Protein AF-A0A2X2JEA9-F1 (afdb_monomer_lite)

Foldseek 3Di:
DDDPPDPPPCPDPVVLVVVLVVLVVVLVVVLVVCVVVVVPLVSVLSCVLSVVQSVLSPDPVNVVVPVVSVVVNCCCVPPVSVVVVVVVCVVDPCDPVNPDDPVVVVVVVVVVD

Structure (mmCIF, N/CA/C/O backbone):
data_AF-A0A2X2JEA9-F1
#
_entry.id   AF-A0A2X2JEA9-F1
#
loop_
_atom_site.group_PDB
_atom_site.id
_atom_site.type_symbol
_atom_site.label_atom_id
_atom_site.label_alt_id
_atom_site.label_comp_id
_atom_site.label_asym_id
_atom_site.label_entity_id
_atom_site.label_seq_id
_atom_site.pdbx_PDB_ins_code
_atom_site.Cartn_x
_atom_site.Cartn_y
_atom_site.Cartn_z
_atom_site.occupancy
_atom_site.B_iso_or_equiv
_atom_site.auth_seq_id
_atom_site.auth_comp_id
_atom_site.auth_asym_id
_atom_site.auth_atom_id
_atom_site.pdbx_PDB_model_num
ATOM 1 N N . MET A 1 1 ? 28.679 -11.925 -44.937 1.00 39.09 1 MET A N 1
ATOM 2 C CA . MET A 1 1 ? 27.570 -12.719 -44.358 1.00 39.09 1 MET A CA 1
ATOM 3 C C . MET A 1 1 ? 27.001 -11.963 -43.165 1.00 39.09 1 MET A C 1
ATOM 5 O O . MET A 1 1 ? 27.630 -11.929 -42.117 1.00 39.09 1 MET A O 1
ATOM 9 N N . GLY A 1 2 ? 25.874 -11.270 -43.348 1.00 48.28 2 GLY A N 1
ATOM 10 C CA . GLY A 1 2 ? 25.196 -10.555 -42.266 1.00 48.28 2 GLY A CA 1
ATOM 11 C C . GLY A 1 2 ? 24.379 -11.535 -41.433 1.00 48.28 2 GLY A C 1
ATOM 12 O O . GLY A 1 2 ? 23.416 -12.113 -41.930 1.00 48.28 2 GLY A O 1
ATOM 13 N N . VAL A 1 3 ? 24.771 -11.749 -40.179 1.00 52.53 3 VAL A N 1
ATOM 14 C CA . VAL A 1 3 ? 23.987 -12.546 -39.232 1.00 52.53 3 VAL A CA 1
ATOM 15 C C . VAL A 1 3 ? 22.741 -11.738 -38.868 1.00 52.53 3 VAL A C 1
ATOM 17 O O . VAL A 1 3 ? 22.781 -10.858 -38.009 1.00 52.53 3 VAL A O 1
ATOM 20 N N . ILE A 1 4 ? 21.624 -12.014 -39.544 1.00 58.53 4 ILE A N 1
ATOM 21 C CA . ILE A 1 4 ? 20.310 -11.485 -39.174 1.00 58.53 4 ILE A CA 1
ATOM 22 C C . ILE A 1 4 ? 19.928 -12.144 -37.844 1.00 58.53 4 ILE A C 1
ATOM 24 O O . ILE A 1 4 ? 19.428 -13.270 -37.809 1.00 58.53 4 ILE A O 1
ATOM 28 N N . LYS A 1 5 ? 20.189 -11.460 -36.724 1.00 57.06 5 LYS A N 1
ATOM 29 C CA . LYS A 1 5 ? 19.652 -11.853 -35.415 1.00 57.06 5 LYS A CA 1
ATOM 30 C C . LYS A 1 5 ? 18.125 -11.800 -35.496 1.00 57.06 5 LYS A C 1
ATOM 32 O O . LYS A 1 5 ? 17.540 -10.720 -35.466 1.00 57.06 5 LYS A O 1
ATOM 37 N N . LYS A 1 6 ? 17.467 -12.961 -35.588 1.00 54.94 6 LYS A N 1
ATOM 38 C CA . LYS A 1 6 ? 16.012 -13.070 -35.413 1.00 54.94 6 LYS A CA 1
ATOM 39 C C . LYS A 1 6 ? 15.660 -12.520 -34.025 1.00 54.94 6 LYS A C 1
ATOM 41 O O . LYS A 1 6 ? 16.031 -13.119 -33.017 1.00 54.94 6 LYS A O 1
ATOM 46 N N . LYS A 1 7 ? 14.972 -11.373 -33.962 1.00 54.28 7 LYS A N 1
ATOM 47 C CA . LYS A 1 7 ? 14.403 -10.840 -32.713 1.00 54.28 7 LYS A CA 1
ATOM 48 C C . LYS A 1 7 ? 13.381 -11.869 -32.227 1.00 54.28 7 LYS A C 1
ATOM 50 O O . LYS A 1 7 ? 12.346 -12.055 -32.860 1.00 54.28 7 LYS A O 1
ATOM 55 N N . HIS A 1 8 ? 13.715 -12.601 -31.165 1.00 57.81 8 HIS A N 1
ATOM 56 C CA . HIS A 1 8 ? 12.851 -13.639 -30.607 1.00 57.81 8 HIS A CA 1
ATOM 57 C C . HIS A 1 8 ? 11.504 -13.003 -30.218 1.00 57.81 8 HIS A C 1
ATOM 59 O O . HIS A 1 8 ? 11.493 -11.934 -29.607 1.00 57.81 8 HIS A O 1
ATOM 65 N N . TRP A 1 9 ? 10.374 -13.625 -30.571 1.00 56.50 9 TRP A N 1
ATOM 66 C CA . TRP A 1 9 ? 9.022 -13.048 -30.415 1.00 56.50 9 TRP A CA 1
ATOM 67 C C . TRP A 1 9 ? 8.702 -12.608 -28.966 1.00 56.50 9 TRP A C 1
ATOM 69 O O . TRP A 1 9 ? 7.980 -11.636 -28.737 1.00 56.50 9 TRP A O 1
ATOM 79 N N . TRP A 1 10 ? 9.366 -13.244 -27.994 1.00 58.03 10 TRP A N 1
ATOM 80 C CA . TRP A 1 10 ? 9.346 -12.943 -26.555 1.00 58.03 10 TRP A CA 1
ATOM 81 C C . TRP A 1 10 ? 9.982 -11.603 -26.139 1.00 58.03 10 TRP A C 1
ATOM 83 O O . TRP A 1 10 ? 9.797 -11.159 -25.011 1.00 58.03 10 TRP A O 1
ATOM 93 N N . GLN A 1 11 ? 10.738 -10.939 -27.015 1.00 63.16 11 GLN A N 1
ATOM 94 C CA . GLN A 1 11 ? 11.351 -9.627 -26.748 1.00 63.16 11 GLN A CA 1
ATOM 95 C C . GLN A 1 11 ? 10.639 -8.483 -27.479 1.00 63.16 11 GLN A C 1
ATOM 97 O O . GLN A 1 11 ? 11.182 -7.378 -27.596 1.00 63.16 11 GLN A O 1
ATOM 102 N N . SER A 1 12 ? 9.442 -8.737 -28.012 1.00 77.06 12 SER A N 1
ATOM 103 C CA . SER A 1 12 ? 8.639 -7.696 -28.640 1.00 77.06 12 SER A CA 1
ATOM 104 C C . SER A 1 12 ? 8.253 -6.637 -27.606 1.00 77.06 12 SER A C 1
ATOM 106 O O . SER A 1 12 ? 7.867 -6.932 -26.476 1.00 77.06 12 SER A O 1
ATOM 108 N N . ASP A 1 13 ? 8.391 -5.368 -27.984 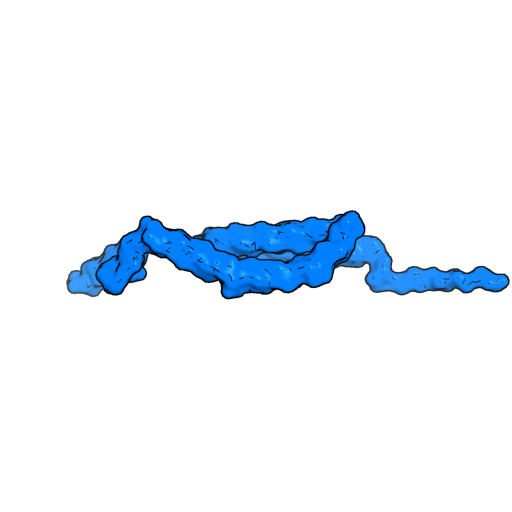1.00 77.50 13 ASP A N 1
ATOM 109 C CA . ASP A 1 13 ? 8.047 -4.264 -27.091 1.00 77.50 13 ASP A CA 1
ATOM 110 C C . ASP A 1 13 ? 6.537 -4.255 -26.794 1.00 77.50 13 ASP A C 1
ATOM 112 O O . ASP A 1 13 ? 6.141 -3.925 -25.682 1.00 77.50 13 ASP A O 1
ATOM 116 N N . ALA A 1 14 ? 5.717 -4.768 -27.719 1.00 84.81 14 ALA A N 1
ATOM 117 C CA . ALA A 1 14 ? 4.297 -5.039 -27.508 1.00 84.81 14 ALA A CA 1
ATOM 118 C C . ALA A 1 14 ? 4.030 -6.010 -26.342 1.00 84.81 14 ALA A C 1
ATOM 120 O O . ALA A 1 14 ? 3.148 -5.744 -25.530 1.00 84.81 14 ALA A O 1
ATOM 121 N N . LEU A 1 15 ? 4.812 -7.091 -26.199 1.00 86.94 15 LEU A N 1
ATOM 122 C CA . LEU A 1 15 ? 4.639 -8.044 -25.096 1.00 86.94 15 LEU A CA 1
ATOM 123 C C . LEU A 1 15 ? 4.935 -7.392 -23.740 1.00 86.94 15 LEU A C 1
ATOM 125 O O . LEU A 1 15 ? 4.201 -7.610 -22.783 1.00 86.94 15 LEU A O 1
ATOM 129 N N . LYS A 1 16 ? 5.965 -6.538 -23.660 1.00 85.12 16 LYS A N 1
ATOM 130 C CA . LYS A 1 16 ? 6.299 -5.808 -22.423 1.00 85.12 16 LYS A CA 1
ATOM 131 C C . LYS A 1 16 ? 5.152 -4.903 -21.980 1.00 85.12 16 LYS A C 1
ATOM 133 O O . LYS A 1 16 ? 4.767 -4.939 -20.816 1.00 85.12 16 LYS A O 1
ATOM 138 N N . TRP A 1 17 ? 4.602 -4.118 -22.907 1.00 88.19 17 TRP A N 1
ATOM 139 C CA . TRP A 1 17 ? 3.464 -3.240 -22.623 1.00 88.19 17 TRP A CA 1
ATOM 140 C C . TRP A 1 17 ? 2.194 -4.031 -22.310 1.00 88.19 17 TRP A C 1
ATOM 142 O O . TRP A 1 17 ? 1.461 -3.646 -21.405 1.00 88.19 17 TRP A O 1
ATOM 152 N N . SER A 1 18 ? 1.973 -5.166 -22.979 1.00 91.69 18 SER A N 1
ATOM 153 C CA . SER A 1 18 ? 0.853 -6.062 -22.680 1.00 91.69 18 SER A CA 1
ATOM 154 C C . SER A 1 18 ? 0.945 -6.637 -21.267 1.00 91.69 18 SER A C 1
ATOM 156 O O . SER A 1 18 ? -0.047 -6.615 -20.547 1.00 91.69 18 SER A O 1
ATOM 158 N N . VAL A 1 19 ? 2.119 -7.120 -20.845 1.00 90.88 19 VAL A N 1
ATOM 159 C CA . VAL A 1 19 ? 2.333 -7.644 -19.484 1.00 90.88 19 VAL A CA 1
ATOM 160 C C . VAL A 1 19 ? 2.130 -6.543 -18.448 1.00 90.88 19 VAL A C 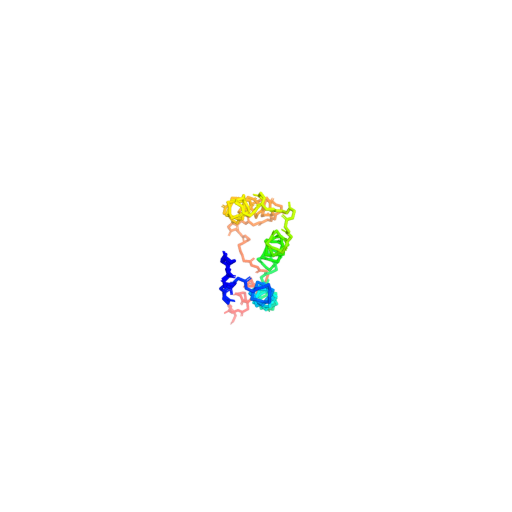1
ATOM 162 O O . VAL A 1 19 ? 1.460 -6.760 -17.442 1.00 90.88 19 VAL A O 1
ATOM 165 N N . LEU A 1 20 ? 2.664 -5.347 -18.705 1.00 91.31 20 LEU A N 1
ATOM 166 C CA . LEU A 1 20 ? 2.522 -4.218 -17.791 1.00 91.31 20 LEU A CA 1
ATOM 167 C C . LEU A 1 20 ? 1.063 -3.752 -17.673 1.00 91.31 20 LEU A C 1
ATOM 169 O O . LEU A 1 20 ? 0.603 -3.462 -16.572 1.00 91.31 20 LEU A O 1
ATOM 173 N N . GLY A 1 21 ? 0.329 -3.726 -18.788 1.00 92.44 21 GLY A N 1
ATOM 174 C CA . GLY A 1 21 ? -1.096 -3.406 -18.815 1.00 92.44 21 GLY A CA 1
ATOM 175 C C . GLY A 1 21 ? -1.940 -4.439 -18.071 1.00 92.44 21 GLY A C 1
ATOM 176 O O . GLY A 1 21 ? -2.797 -4.062 -17.278 1.00 92.44 21 GLY A O 1
ATOM 177 N N . LEU A 1 22 ? -1.657 -5.731 -18.257 1.00 95.00 22 LEU A N 1
ATOM 178 C CA . LEU A 1 22 ? -2.367 -6.818 -17.574 1.00 95.00 22 LEU A CA 1
ATOM 179 C C . LEU A 1 22 ? -2.116 -6.776 -16.057 1.00 95.00 22 LEU A C 1
ATOM 181 O O . LEU A 1 22 ? -3.063 -6.855 -15.276 1.00 95.00 22 LEU A O 1
ATOM 185 N N . LEU A 1 23 ? -0.865 -6.551 -15.637 1.00 93.75 23 LEU A N 1
ATOM 186 C CA . LEU A 1 23 ? -0.528 -6.333 -14.226 1.00 93.75 23 LEU A CA 1
ATOM 187 C C . LEU A 1 23 ? -1.227 -5.092 -13.657 1.00 93.75 23 LEU A C 1
ATOM 189 O O . LEU A 1 23 ? -1.782 -5.160 -12.565 1.00 93.75 23 LEU A O 1
ATOM 193 N N . GLY A 1 24 ? -1.241 -3.977 -14.391 1.00 93.62 24 GLY A N 1
ATOM 194 C CA . GLY A 1 24 ? -1.937 -2.759 -13.972 1.00 93.62 24 GLY A CA 1
ATOM 195 C C . GLY A 1 24 ? -3.445 -2.955 -13.809 1.00 93.62 24 GLY A C 1
ATOM 196 O O . GLY A 1 24 ? -4.024 -2.470 -12.839 1.00 93.62 24 GLY A O 1
ATOM 197 N N . LEU A 1 25 ? -4.069 -3.713 -14.711 1.00 95.44 25 LEU A N 1
ATOM 198 C CA . LEU A 1 25 ? -5.497 -4.024 -14.655 1.00 95.44 25 LEU A CA 1
ATOM 199 C C . LEU A 1 25 ? -5.823 -4.909 -13.445 1.00 95.44 25 LEU A C 1
ATOM 201 O O . LEU A 1 25 ? -6.767 -4.618 -12.715 1.00 95.44 25 LEU A O 1
ATOM 205 N N . LEU A 1 26 ? -5.000 -5.929 -13.184 1.00 94.94 26 LEU A N 1
ATOM 206 C CA . LEU A 1 26 ? -5.124 -6.784 -12.002 1.00 94.94 26 LEU A CA 1
ATOM 207 C C . LEU A 1 26 ? -4.988 -5.965 -10.712 1.00 94.94 26 LEU A C 1
ATOM 209 O O . LEU A 1 26 ? -5.833 -6.075 -9.827 1.00 94.94 26 LEU A O 1
ATOM 213 N N . VAL A 1 27 ? -3.965 -5.111 -10.621 1.00 94.38 27 VAL A N 1
ATOM 214 C CA . VAL A 1 27 ? -3.754 -4.225 -9.466 1.00 94.38 27 VAL A CA 1
ATOM 215 C C . VAL A 1 27 ? -4.961 -3.315 -9.248 1.00 94.38 27 VAL A C 1
ATOM 217 O O . VAL A 1 27 ? -5.470 -3.242 -8.133 1.00 94.38 27 VAL A O 1
ATOM 220 N N . GLY A 1 28 ? -5.444 -2.645 -10.297 1.00 93.19 28 GLY A N 1
ATOM 221 C CA . GLY A 1 28 ? -6.600 -1.754 -10.196 1.00 93.19 28 GLY A CA 1
ATOM 222 C C . GLY A 1 28 ? -7.861 -2.487 -9.741 1.00 93.19 28 GLY A C 1
ATOM 223 O O . GLY A 1 28 ? -8.557 -2.014 -8.846 1.00 93.19 28 GLY A O 1
ATOM 224 N N . TYR A 1 29 ? -8.115 -3.674 -10.297 1.00 95.75 29 TYR A N 1
ATOM 225 C CA . TYR A 1 29 ? -9.241 -4.516 -9.899 1.00 95.75 29 TYR A CA 1
ATOM 226 C C . TYR A 1 29 ? -9.169 -4.916 -8.418 1.00 95.75 29 TYR A C 1
ATOM 228 O O . TYR A 1 29 ? -10.148 -4.752 -7.689 1.00 95.75 29 TYR A O 1
ATOM 236 N N . LEU A 1 30 ? -8.003 -5.378 -7.953 1.00 94.00 30 LEU A N 1
ATOM 237 C CA . LEU A 1 30 ? -7.806 -5.754 -6.552 1.00 94.00 30 LEU A CA 1
ATOM 238 C C . LEU A 1 30 ? -7.985 -4.568 -5.601 1.00 94.00 30 LEU A C 1
ATOM 240 O O . LEU A 1 30 ? -8.620 -4.723 -4.564 1.00 94.00 30 LEU A O 1
ATOM 244 N N . VAL A 1 31 ? -7.478 -3.384 -5.956 1.00 95.00 31 VAL A N 1
ATOM 245 C CA . VAL A 1 31 ? -7.629 -2.178 -5.124 1.00 95.00 31 VAL A CA 1
ATOM 246 C C . VAL A 1 31 ? -9.101 -1.791 -4.974 1.00 95.00 31 VAL A C 1
ATOM 248 O O . VAL A 1 31 ? -9.533 -1.475 -3.867 1.00 95.00 31 VAL A O 1
ATOM 251 N N . VAL A 1 32 ? -9.888 -1.851 -6.054 1.00 94.81 32 VAL A N 1
ATOM 252 C CA . VAL A 1 32 ? -11.335 -1.573 -5.992 1.00 94.81 32 VAL A CA 1
ATOM 253 C C . VAL A 1 32 ? -12.057 -2.605 -5.127 1.00 94.81 32 VAL A C 1
ATOM 255 O O . VAL A 1 32 ? -12.921 -2.237 -4.335 1.00 94.81 32 VAL A O 1
ATOM 258 N N . LEU A 1 33 ? -11.684 -3.882 -5.232 1.00 95.00 33 LEU A N 1
ATOM 259 C CA . LEU A 1 33 ? -12.261 -4.948 -4.413 1.00 95.00 33 LEU A CA 1
ATOM 260 C C . LEU A 1 33 ? -11.953 -4.740 -2.921 1.00 95.00 33 LEU A C 1
ATOM 262 O O . LEU A 1 33 ? -12.865 -4.801 -2.101 1.00 95.00 33 LEU A O 1
ATOM 266 N N . MET A 1 34 ? -10.701 -4.423 -2.576 1.00 93.12 34 MET A N 1
ATOM 267 C CA . MET A 1 34 ? -10.292 -4.115 -1.197 1.00 93.12 34 MET A CA 1
ATOM 268 C C . MET A 1 34 ? -11.036 -2.896 -0.647 1.00 93.12 34 MET A C 1
ATOM 270 O O . MET A 1 34 ? -11.498 -2.910 0.491 1.00 93.12 34 MET A O 1
ATOM 274 N N . TYR A 1 35 ? -11.199 -1.858 -1.471 1.00 93.56 35 TYR A N 1
ATOM 275 C CA . TYR A 1 35 ? -11.968 -0.674 -1.105 1.00 93.56 35 TYR A CA 1
ATOM 276 C C . TYR A 1 35 ? -13.441 -1.012 -0.829 1.00 93.56 35 TYR A C 1
ATOM 278 O O . TYR A 1 35 ? -13.994 -0.564 0.171 1.00 93.56 35 TYR A O 1
ATOM 286 N N . ALA A 1 36 ? -14.063 -1.846 -1.668 1.00 92.25 36 ALA A N 1
ATOM 287 C CA . ALA A 1 36 ? -15.456 -2.263 -1.500 1.00 92.25 36 ALA A CA 1
ATOM 288 C C . ALA A 1 36 ? -15.694 -3.106 -0.234 1.00 92.25 36 ALA A C 1
ATOM 290 O O . ALA A 1 36 ? -16.790 -3.078 0.319 1.00 92.25 36 ALA A O 1
ATOM 291 N N . GLN A 1 37 ? -14.676 -3.831 0.238 1.00 90.19 37 GLN A N 1
ATOM 292 C CA . GLN A 1 37 ? -14.726 -4.598 1.488 1.00 90.19 37 GLN A CA 1
ATOM 293 C C . GLN A 1 37 ? -14.475 -3.742 2.744 1.00 90.19 37 GLN A C 1
ATOM 295 O O . GLN A 1 37 ? -14.590 -4.256 3.851 1.00 90.19 37 GLN A O 1
ATOM 300 N N . GLY A 1 38 ? -14.159 -2.448 2.594 1.00 87.62 38 GLY A N 1
ATOM 301 C CA . GLY A 1 38 ? -13.876 -1.537 3.710 1.00 87.62 38 GLY A CA 1
ATOM 302 C C . GLY A 1 38 ? -12.423 -1.563 4.203 1.00 87.62 38 GLY A C 1
ATOM 303 O O . GLY A 1 38 ? -12.084 -0.860 5.153 1.00 87.62 38 GLY A O 1
ATOM 304 N N . GLU A 1 39 ? -11.537 -2.305 3.536 1.00 89.75 39 GLU A N 1
ATOM 305 C CA . GLU A 1 39 ? -10.118 -2.436 3.894 1.00 89.75 39 GLU A CA 1
ATOM 306 C C . GLU A 1 39 ? -9.283 -1.262 3.348 1.00 89.75 39 GLU A C 1
ATOM 308 O O . GLU A 1 39 ? -8.353 -1.427 2.551 1.00 89.75 39 GLU A O 1
ATOM 313 N N . TYR A 1 40 ? -9.616 -0.036 3.768 1.00 87.62 40 TYR A N 1
ATOM 314 C CA . TYR A 1 40 ? -9.027 1.199 3.229 1.00 87.62 40 TYR A CA 1
ATOM 315 C C . TYR A 1 40 ? -7.503 1.259 3.382 1.00 87.62 40 TYR A C 1
ATOM 317 O O . TYR A 1 40 ? -6.799 1.684 2.466 1.00 87.62 40 TYR A O 1
ATOM 325 N N . LEU A 1 41 ? -6.984 0.821 4.531 1.00 85.75 41 LEU A N 1
ATOM 326 C CA . LEU A 1 41 ? -5.557 0.901 4.846 1.00 85.75 41 LEU A CA 1
ATOM 327 C C . LEU A 1 41 ? -4.749 -0.008 3.906 1.00 85.75 41 LEU A C 1
ATOM 329 O O . LEU A 1 41 ? -3.768 0.427 3.302 1.00 85.75 41 LEU A O 1
ATOM 333 N N . PHE A 1 42 ? -5.234 -1.233 3.688 1.00 86.75 42 PHE A N 1
ATOM 334 C CA . PHE A 1 42 ? -4.618 -2.190 2.773 1.00 86.75 42 PHE A CA 1
ATOM 335 C C . PHE A 1 42 ? -4.769 -1.777 1.301 1.00 86.75 42 PHE A C 1
ATOM 337 O O . PHE A 1 42 ? -3.816 -1.900 0.523 1.00 86.75 42 PHE A O 1
ATOM 344 N N . ALA A 1 43 ? -5.924 -1.217 0.925 1.00 91.31 43 ALA A N 1
ATOM 345 C CA . ALA A 1 43 ? -6.168 -0.690 -0.417 1.00 91.31 43 ALA A CA 1
ATOM 346 C C . ALA A 1 43 ? -5.183 0.439 -0.773 1.00 91.31 43 ALA A C 1
ATOM 348 O O . ALA A 1 43 ? -4.560 0.408 -1.838 1.00 91.31 43 ALA A O 1
ATOM 349 N N . ILE A 1 44 ? -4.982 1.400 0.138 1.00 90.94 44 ILE A N 1
ATOM 350 C CA . ILE A 1 44 ? -4.055 2.525 -0.055 1.00 90.94 44 ILE A CA 1
ATOM 351 C C . ILE A 1 44 ? -2.611 2.025 -0.161 1.00 90.94 44 ILE A C 1
ATOM 353 O O . ILE A 1 44 ? -1.898 2.402 -1.095 1.00 90.94 44 ILE A O 1
ATOM 357 N N . THR A 1 45 ? -2.167 1.154 0.752 1.00 90.62 45 THR A N 1
ATOM 358 C CA . THR A 1 45 ? -0.798 0.612 0.714 1.00 90.62 45 THR A CA 1
ATOM 359 C C . THR A 1 45 ? -0.533 -0.158 -0.580 1.00 90.62 45 THR A C 1
ATOM 361 O O . THR A 1 45 ? 0.492 0.069 -1.229 1.00 90.62 45 THR A O 1
ATOM 364 N N . THR A 1 46 ? -1.466 -1.017 -0.998 1.00 91.69 46 THR A N 1
ATOM 365 C CA . THR A 1 46 ? -1.346 -1.810 -2.232 1.00 91.69 46 THR A CA 1
ATOM 366 C C . THR A 1 46 ? -1.289 -0.920 -3.468 1.00 91.69 46 THR A C 1
ATOM 368 O O . THR A 1 46 ? -0.477 -1.170 -4.363 1.00 91.69 46 THR A O 1
ATOM 371 N N . LEU A 1 47 ? -2.096 0.143 -3.508 1.00 93.50 47 LEU A N 1
ATOM 372 C CA . LEU A 1 47 ? -2.098 1.113 -4.599 1.00 93.50 47 LEU A CA 1
ATOM 373 C C . LEU A 1 47 ? -0.762 1.862 -4.695 1.00 93.50 47 LEU A C 1
ATOM 375 O O . LEU A 1 47 ? -0.193 1.960 -5.785 1.00 93.50 47 LEU A O 1
ATOM 379 N N . ILE A 1 48 ? -0.235 2.361 -3.573 1.00 93.12 48 ILE A N 1
ATOM 380 C CA . ILE A 1 48 ? 1.031 3.112 -3.540 1.00 93.12 48 ILE A CA 1
ATOM 381 C C . ILE A 1 48 ? 2.206 2.216 -3.939 1.00 93.12 48 ILE A C 1
ATOM 383 O O . ILE A 1 48 ? 2.990 2.597 -4.809 1.00 93.12 48 ILE A O 1
ATOM 387 N N . LEU A 1 49 ? 2.315 1.014 -3.360 1.00 92.88 49 LEU A N 1
ATOM 388 C CA . LEU A 1 49 ? 3.367 0.071 -3.744 1.00 92.88 49 LEU A CA 1
ATOM 389 C C . LEU A 1 49 ? 3.250 -0.264 -5.233 1.00 92.88 49 LEU A C 1
ATOM 391 O O . LEU A 1 49 ? 4.170 -0.026 -6.010 1.00 92.88 49 LEU A O 1
ATOM 395 N N . SER A 1 50 ? 2.098 -0.773 -5.658 1.00 93.06 50 SER A N 1
ATOM 396 C CA . SER A 1 50 ? 1.947 -1.298 -7.015 1.00 93.06 50 SER A CA 1
ATOM 397 C C . SER A 1 50 ? 2.127 -0.221 -8.081 1.00 93.06 50 SER A C 1
ATOM 399 O O . SER A 1 50 ? 2.750 -0.489 -9.108 1.00 93.06 50 SER A O 1
ATOM 401 N N . SER A 1 51 ? 1.664 1.010 -7.838 1.00 93.00 51 SER A N 1
ATOM 402 C CA . SER A 1 51 ? 1.902 2.134 -8.752 1.00 93.00 51 SER A CA 1
ATOM 403 C C . SER A 1 51 ? 3.388 2.495 -8.856 1.00 93.00 51 SER A C 1
ATOM 405 O O . SER A 1 51 ? 3.894 2.657 -9.971 1.00 93.00 51 SER A O 1
ATOM 407 N N . ALA A 1 52 ? 4.120 2.529 -7.736 1.00 93.19 52 ALA A N 1
ATOM 408 C CA . ALA A 1 52 ? 5.568 2.735 -7.737 1.00 93.19 52 ALA A CA 1
ATOM 409 C C . ALA A 1 52 ? 6.301 1.612 -8.491 1.00 93.19 52 ALA A C 1
ATOM 411 O O . ALA A 1 52 ? 7.170 1.888 -9.323 1.00 93.19 52 ALA A O 1
ATOM 412 N N . GLY A 1 53 ? 5.906 0.356 -8.268 1.00 92.00 53 GLY A N 1
ATOM 413 C CA . GLY A 1 53 ? 6.437 -0.800 -8.987 1.00 92.00 53 GLY A CA 1
ATOM 414 C C . GLY A 1 53 ? 6.211 -0.692 -10.494 1.00 92.00 53 GLY A C 1
ATOM 415 O O . GLY A 1 53 ? 7.169 -0.721 -11.269 1.00 92.00 53 GLY A O 1
ATOM 416 N N . LEU A 1 54 ? 4.963 -0.492 -10.926 1.00 92.50 54 LEU A N 1
ATOM 417 C CA . LEU A 1 54 ? 4.615 -0.345 -12.344 1.00 92.50 54 LEU A CA 1
ATOM 418 C C . LEU A 1 54 ? 5.394 0.801 -13.000 1.00 92.50 54 LEU A C 1
ATOM 420 O O . LEU A 1 54 ? 5.916 0.624 -14.100 1.00 92.50 54 LEU A O 1
ATOM 424 N N . TYR A 1 55 ? 5.557 1.934 -12.312 1.00 91.69 55 TYR A N 1
ATOM 425 C CA . TYR A 1 55 ? 6.351 3.061 -12.805 1.00 91.69 55 TYR A CA 1
ATOM 426 C C . TYR A 1 55 ? 7.841 2.712 -12.984 1.00 91.69 55 TYR A C 1
ATOM 428 O O . TYR A 1 55 ? 8.436 3.008 -14.028 1.00 91.69 55 TYR A O 1
ATOM 436 N N . ILE A 1 56 ? 8.447 2.034 -12.004 1.00 91.25 56 ILE A N 1
ATOM 437 C CA . ILE A 1 56 ? 9.856 1.602 -12.046 1.00 91.25 56 ILE A CA 1
ATOM 438 C C . ILE A 1 56 ? 10.102 0.601 -13.187 1.00 91.25 56 ILE A C 1
ATOM 440 O O . ILE A 1 56 ? 11.126 0.665 -13.883 1.00 91.25 56 ILE A O 1
ATOM 444 N N . PHE A 1 57 ? 9.159 -0.312 -13.422 1.00 87.44 57 PHE A N 1
ATOM 445 C CA . PHE A 1 57 ? 9.261 -1.287 -14.508 1.00 87.44 57 PHE A CA 1
ATOM 446 C C . PHE A 1 57 ? 8.907 -0.696 -15.886 1.00 87.44 57 PHE A C 1
ATOM 448 O O . PHE A 1 57 ? 9.493 -1.128 -16.886 1.00 87.44 57 PHE A O 1
ATOM 455 N N . ALA A 1 58 ? 8.063 0.340 -15.950 1.00 87.19 58 ALA A N 1
ATOM 456 C CA . ALA A 1 58 ? 7.755 1.081 -17.177 1.00 87.19 58 ALA A CA 1
ATOM 457 C C . ALA A 1 58 ? 8.956 1.885 -17.696 1.00 87.19 58 ALA A C 1
ATOM 459 O O . ALA A 1 58 ? 9.281 1.852 -18.886 1.00 87.19 58 ALA A O 1
ATOM 460 N N . ASN A 1 59 ? 9.635 2.621 -16.811 1.00 86.50 59 ASN A N 1
ATOM 461 C CA . ASN A 1 59 ? 10.664 3.571 -17.220 1.00 86.50 59 ASN A CA 1
ATOM 462 C C . ASN A 1 59 ? 12.045 2.902 -17.342 1.00 86.50 59 ASN A C 1
ATOM 464 O O . ASN A 1 59 ? 12.498 2.177 -16.454 1.00 86.50 59 ASN A O 1
ATOM 468 N N . ARG A 1 60 ? 12.761 3.175 -18.441 1.00 81.31 60 ARG A N 1
ATOM 469 C CA . ARG A 1 60 ? 14.147 2.709 -18.638 1.00 81.31 60 ARG A CA 1
ATOM 470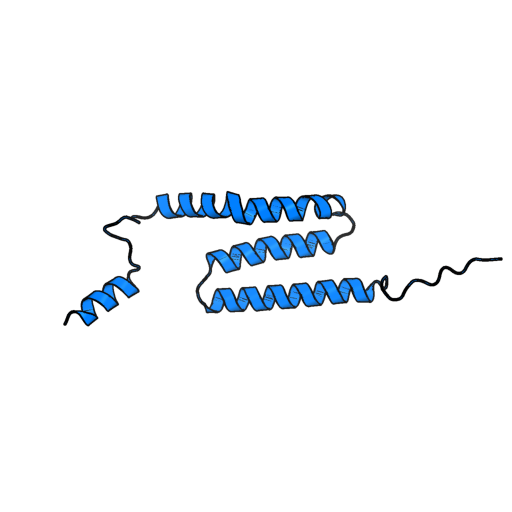 C C . ARG A 1 60 ? 15.149 3.453 -17.753 1.00 81.31 60 ARG A C 1
ATOM 472 O O . ARG A 1 60 ? 16.158 2.869 -17.378 1.00 81.31 60 ARG A O 1
ATOM 479 N N . LYS A 1 61 ? 14.861 4.706 -17.374 1.00 84.00 61 LYS A N 1
ATOM 480 C CA . LYS A 1 61 ? 15.727 5.500 -16.481 1.00 84.00 61 LYS A CA 1
ATOM 481 C C . LYS A 1 61 ? 15.767 4.950 -15.049 1.00 84.00 61 LYS A C 1
ATOM 483 O O . LYS A 1 61 ? 16.734 5.176 -14.337 1.00 84.00 61 LYS A O 1
ATOM 488 N N . ALA A 1 62 ? 14.750 4.188 -14.646 1.00 86.88 62 ALA A N 1
ATOM 489 C CA . ALA A 1 62 ? 14.636 3.592 -13.317 1.00 86.88 62 ALA A CA 1
ATOM 490 C C . ALA A 1 62 ? 15.244 2.177 -13.234 1.00 86.88 62 ALA A C 1
ATOM 492 O O . ALA A 1 62 ? 14.854 1.385 -12.382 1.00 86.88 62 ALA A O 1
ATOM 493 N N . TYR A 1 63 ? 16.192 1.820 -14.110 1.00 85.75 63 TYR A N 1
ATOM 494 C CA . TYR A 1 63 ? 16.710 0.448 -14.175 1.00 85.75 63 TYR A CA 1
ATOM 495 C C . TYR A 1 63 ? 17.350 -0.025 -12.858 1.00 85.75 63 TYR A C 1
ATOM 497 O O . TYR A 1 63 ? 17.084 -1.142 -12.424 1.00 85.75 63 TYR A O 1
ATOM 505 N N . ALA A 1 64 ? 18.113 0.839 -12.178 1.00 90.56 64 ALA A N 1
ATOM 506 C CA . ALA A 1 64 ? 18.699 0.529 -10.869 1.00 90.56 64 ALA A CA 1
ATOM 507 C C . ALA A 1 64 ? 17.628 0.190 -9.812 1.00 90.56 64 ALA A C 1
ATOM 509 O O . ALA A 1 64 ? 17.791 -0.740 -9.024 1.00 90.56 64 ALA A O 1
ATOM 510 N N . TRP A 1 65 ? 16.486 0.882 -9.851 1.00 91.12 65 TRP A N 1
ATOM 511 C CA . TRP A 1 65 ? 15.386 0.682 -8.910 1.00 91.12 65 TRP A CA 1
ATOM 512 C C . TRP A 1 65 ? 14.695 -0.673 -9.062 1.00 91.12 65 TRP A C 1
ATOM 514 O O . TRP A 1 65 ? 14.091 -1.139 -8.106 1.00 91.12 65 TRP A O 1
ATOM 524 N N . ARG A 1 66 ? 14.818 -1.357 -10.206 1.00 91.50 66 AR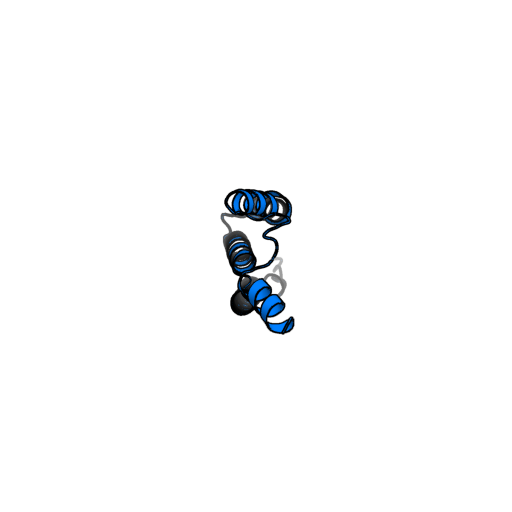G A N 1
ATOM 525 C CA . ARG A 1 66 ? 14.199 -2.680 -10.419 1.00 91.50 66 ARG A CA 1
ATOM 526 C C . ARG A 1 66 ? 14.765 -3.761 -9.499 1.00 91.50 66 ARG A C 1
ATOM 528 O O . ARG A 1 66 ? 14.060 -4.716 -9.197 1.00 91.50 66 ARG A O 1
ATOM 535 N N . TYR A 1 67 ? 16.009 -3.598 -9.051 1.00 91.38 67 TYR A N 1
ATOM 536 C CA . TYR A 1 67 ? 16.668 -4.523 -8.124 1.00 91.38 67 TYR A CA 1
ATOM 537 C C . TYR A 1 67 ? 16.417 -4.158 -6.659 1.00 91.38 67 TYR A C 1
ATOM 539 O O . TYR A 1 67 ? 16.346 -5.035 -5.807 1.00 91.38 67 TYR A O 1
ATOM 547 N N . VAL A 1 68 ? 16.251 -2.866 -6.371 1.00 92.56 68 VAL A N 1
ATOM 548 C CA . VAL A 1 68 ? 16.036 -2.349 -5.010 1.00 92.56 68 VAL A CA 1
ATOM 549 C C . VAL A 1 68 ? 14.568 -2.460 -4.597 1.00 92.56 68 VAL A C 1
ATOM 551 O O . VAL A 1 68 ? 14.256 -2.788 -3.453 1.00 92.56 68 VAL A O 1
ATOM 554 N N . TYR A 1 69 ? 13.656 -2.215 -5.538 1.00 93.38 69 TYR A N 1
ATOM 555 C CA . TYR A 1 69 ? 12.222 -2.134 -5.286 1.00 93.38 69 TYR A CA 1
ATOM 556 C C . TYR A 1 69 ? 11.627 -3.399 -4.649 1.00 93.38 69 TYR A C 1
ATOM 558 O O . TYR A 1 69 ? 10.908 -3.239 -3.669 1.00 93.38 69 TYR A O 1
ATOM 566 N N . PRO A 1 70 ? 11.932 -4.638 -5.092 1.00 91.94 70 PRO A N 1
ATOM 567 C CA . PRO A 1 70 ? 11.398 -5.837 -4.441 1.00 91.94 70 PRO A CA 1
ATOM 568 C C . PRO A 1 70 ? 11.774 -5.936 -2.954 1.00 91.94 70 PRO A C 1
ATOM 570 O O . PRO A 1 70 ? 10.934 -6.285 -2.128 1.00 91.94 70 PRO A O 1
ATOM 573 N N . GLY A 1 71 ? 13.011 -5.568 -2.600 1.00 92.81 71 GLY A N 1
ATOM 574 C CA . GLY A 1 71 ? 13.467 -5.541 -1.209 1.00 92.81 71 GLY A CA 1
ATOM 575 C C . GLY A 1 71 ? 12.759 -4.460 -0.394 1.00 92.81 71 GLY A C 1
ATOM 576 O O . GLY A 1 71 ? 12.232 -4.740 0.682 1.00 92.81 71 GLY A O 1
ATOM 577 N N . MET A 1 72 ? 12.664 -3.241 -0.935 1.00 93.06 72 MET A N 1
ATOM 578 C CA . MET A 1 72 ? 11.953 -2.152 -0.257 1.00 93.06 72 MET A CA 1
ATOM 579 C C . MET A 1 72 ? 10.451 -2.399 -0.136 1.00 93.06 72 MET A C 1
ATOM 581 O O . MET A 1 72 ? 9.861 -2.001 0.859 1.00 93.06 72 MET A O 1
ATOM 585 N N . ALA A 1 73 ? 9.829 -3.059 -1.113 1.00 92.19 73 ALA A N 1
ATOM 586 C CA . ALA A 1 73 ? 8.429 -3.455 -1.048 1.00 92.19 73 ALA A CA 1
ATOM 587 C C . ALA A 1 73 ? 8.189 -4.422 0.121 1.00 92.19 73 ALA A C 1
ATOM 589 O O . ALA A 1 73 ? 7.260 -4.222 0.902 1.00 92.19 73 ALA A O 1
ATOM 590 N N . GLY A 1 74 ? 9.070 -5.416 0.292 1.00 91.31 74 GLY A N 1
ATOM 591 C CA . GLY A 1 74 ? 9.034 -6.328 1.436 1.00 91.31 74 GLY A CA 1
ATOM 592 C C . GLY A 1 74 ? 9.234 -5.603 2.768 1.00 91.31 74 GLY A C 1
ATOM 593 O O . GLY A 1 74 ? 8.434 -5.766 3.685 1.00 91.31 74 GLY A O 1
ATOM 594 N N . MET A 1 75 ? 10.247 -4.738 2.870 1.00 94.00 75 MET A N 1
ATOM 595 C CA . MET A 1 75 ? 10.456 -3.922 4.076 1.00 94.00 75 MET A CA 1
ATOM 596 C C . MET A 1 75 ? 9.260 -2.996 4.357 1.00 94.00 75 MET A C 1
ATOM 598 O O . MET A 1 75 ? 8.845 -2.842 5.503 1.00 94.00 75 MET A O 1
ATOM 602 N N . GLY A 1 76 ? 8.667 -2.422 3.310 1.00 90.62 76 GLY A N 1
ATOM 603 C CA . GLY A 1 76 ? 7.453 -1.613 3.363 1.00 90.62 76 GLY A CA 1
ATOM 604 C C . GLY A 1 76 ? 6.285 -2.360 4.003 1.00 90.62 76 GLY A C 1
ATOM 605 O O . GLY A 1 76 ? 5.685 -1.869 4.956 1.00 90.62 76 GLY A O 1
ATOM 606 N N . LEU A 1 77 ? 6.003 -3.565 3.507 1.00 90.62 77 LEU A N 1
ATOM 607 C CA . LEU A 1 77 ? 4.867 -4.386 3.936 1.00 90.62 77 LEU A CA 1
ATOM 608 C C . LEU A 1 77 ? 5.064 -5.058 5.298 1.00 90.62 77 LEU A C 1
ATOM 610 O O . LEU A 1 77 ? 4.104 -5.186 6.050 1.00 90.62 77 LEU A O 1
ATOM 614 N N . PHE A 1 78 ? 6.279 -5.495 5.626 1.00 91.06 78 PHE A N 1
ATOM 615 C CA . PHE A 1 78 ? 6.512 -6.308 6.825 1.00 91.06 78 PHE A CA 1
ATOM 616 C C . PHE A 1 78 ? 7.149 -5.549 7.988 1.00 91.06 78 PHE A C 1
ATOM 618 O O . PHE A 1 78 ? 7.097 -6.029 9.115 1.00 91.06 78 PHE A O 1
ATOM 625 N N . VAL A 1 79 ? 7.735 -4.374 7.746 1.00 91.94 79 VAL A N 1
ATOM 626 C CA . VAL A 1 79 ? 8.390 -3.573 8.795 1.00 91.94 79 VAL A CA 1
ATOM 627 C C . VAL A 1 79 ? 7.692 -2.231 8.961 1.00 91.94 79 VAL A C 1
ATOM 629 O O . VAL A 1 79 ? 7.219 -1.907 10.048 1.00 91.94 79 VAL A O 1
ATOM 632 N N . LEU A 1 80 ? 7.587 -1.458 7.880 1.00 89.50 80 LEU A N 1
ATOM 633 C CA . LEU A 1 80 ? 7.010 -0.112 7.922 1.00 89.50 80 LEU A CA 1
ATOM 634 C C . LEU A 1 80 ? 5.503 -0.139 8.192 1.00 89.50 80 LEU A C 1
ATOM 636 O O . LEU A 1 80 ? 5.026 0.629 9.022 1.00 89.50 80 LEU A O 1
ATOM 640 N N . PHE A 1 81 ? 4.760 -1.030 7.537 1.00 88.56 81 PHE A N 1
ATOM 641 C CA . PHE A 1 81 ? 3.311 -1.122 7.703 1.00 88.56 81 PHE A CA 1
ATOM 642 C C . PHE A 1 81 ? 2.893 -1.459 9.149 1.00 88.56 81 PHE A C 1
ATOM 644 O O . PHE A 1 81 ? 2.116 -0.685 9.715 1.00 88.56 81 PHE A O 1
ATOM 651 N N . PRO A 1 82 ? 3.432 -2.504 9.815 1.00 90.19 82 PRO A N 1
ATOM 652 C CA . PRO A 1 82 ? 3.114 -2.768 11.222 1.00 90.19 82 PRO A CA 1
ATOM 653 C C . PRO A 1 82 ? 3.536 -1.635 12.164 1.00 90.19 82 PRO A C 1
ATOM 655 O O . PRO A 1 82 ? 2.837 -1.345 13.137 1.00 90.19 82 PRO A O 1
ATOM 658 N N . LEU A 1 83 ? 4.652 -0.961 11.868 1.00 91.44 83 LEU A N 1
ATOM 659 C CA . LEU A 1 83 ? 5.135 0.172 12.657 1.00 91.44 83 LEU A CA 1
ATOM 660 C C . LEU A 1 83 ? 4.157 1.351 12.581 1.00 91.44 83 LEU A C 1
ATOM 662 O O . LEU A 1 83 ? 3.761 1.885 13.616 1.00 91.44 83 LEU A O 1
ATOM 666 N N . VAL A 1 84 ? 3.716 1.727 11.378 1.00 89.44 84 VAL A N 1
ATOM 667 C CA . VAL A 1 84 ? 2.724 2.799 11.190 1.00 89.44 84 VAL A CA 1
ATOM 668 C C . VAL A 1 84 ? 1.387 2.426 11.830 1.00 89.44 84 VAL A C 1
ATOM 670 O O . VAL A 1 84 ? 0.787 3.271 12.490 1.00 89.44 84 VAL A O 1
ATOM 673 N N . CYS A 1 85 ? 0.947 1.168 11.713 1.00 88.88 85 CYS A N 1
ATOM 674 C CA . CYS A 1 85 ? -0.261 0.692 12.395 1.00 88.88 85 CYS A CA 1
ATOM 675 C C . CYS A 1 85 ? -0.135 0.820 13.919 1.00 88.88 85 CYS A C 1
ATOM 677 O O . CYS A 1 85 ? -1.058 1.302 14.566 1.00 88.88 85 CYS A O 1
ATOM 679 N N . THR A 1 86 ? 1.020 0.469 14.490 1.00 91.19 86 THR A N 1
ATOM 680 C CA . THR A 1 86 ? 1.288 0.639 15.928 1.00 91.19 86 THR A C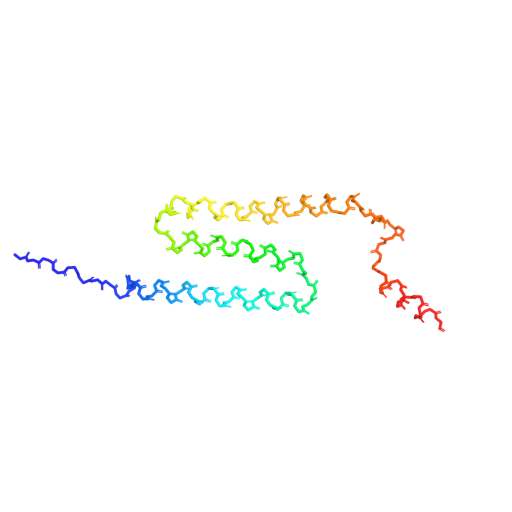A 1
ATOM 681 C C . THR A 1 86 ? 1.182 2.104 16.349 1.00 91.19 86 THR A C 1
ATOM 683 O O . THR A 1 86 ? 0.534 2.410 17.347 1.00 91.19 86 THR A O 1
ATOM 686 N N . ILE A 1 87 ? 1.769 3.020 15.571 1.00 91.31 87 ILE A N 1
ATOM 687 C CA . ILE A 1 87 ? 1.671 4.462 15.834 1.00 91.31 87 ILE A CA 1
ATOM 688 C C . ILE A 1 87 ? 0.214 4.929 15.740 1.00 91.31 87 ILE A C 1
ATOM 690 O O . ILE A 1 87 ? -0.241 5.658 16.613 1.00 91.31 87 ILE A O 1
ATOM 694 N N . ALA A 1 88 ? -0.532 4.499 14.719 1.00 87.75 88 ALA A N 1
ATOM 695 C CA . ALA A 1 88 ? -1.938 4.864 14.556 1.00 87.75 88 ALA A CA 1
ATOM 696 C C . ALA A 1 88 ? -2.792 4.378 15.738 1.00 87.75 88 ALA A C 1
ATOM 698 O O . ALA A 1 88 ? -3.566 5.155 16.292 1.00 87.75 88 ALA A O 1
ATOM 699 N N . ILE A 1 89 ? -2.598 3.129 16.174 1.00 89.56 89 ILE A N 1
ATOM 700 C CA . ILE A 1 89 ? -3.281 2.555 17.341 1.00 89.56 89 ILE A CA 1
ATOM 701 C C . ILE A 1 89 ? -2.913 3.318 18.618 1.00 89.56 89 ILE A C 1
ATOM 703 O O . ILE A 1 89 ? -3.787 3.534 19.454 1.00 89.56 89 ILE A O 1
ATOM 707 N N . ALA A 1 90 ? -1.671 3.793 18.756 1.00 91.75 90 ALA A N 1
ATOM 708 C CA . ALA A 1 90 ? -1.240 4.570 19.920 1.00 91.75 90 ALA A CA 1
ATOM 709 C C . ALA A 1 90 ? -2.006 5.897 20.099 1.00 91.75 90 ALA A C 1
ATOM 711 O O . ALA A 1 90 ? -2.083 6.405 21.215 1.00 91.75 90 ALA A O 1
ATOM 712 N N . PHE A 1 91 ? -2.603 6.445 19.034 1.00 93.31 91 PHE A N 1
ATOM 713 C CA . PHE A 1 91 ? -3.491 7.615 19.110 1.00 93.31 91 PHE A CA 1
ATOM 714 C C . PHE A 1 91 ? -4.958 7.262 19.408 1.00 93.31 91 PHE A C 1
ATOM 716 O O . PHE A 1 91 ? -5.795 8.157 19.520 1.00 93.31 91 PHE A O 1
ATOM 723 N N . THR A 1 92 ? -5.292 5.979 19.538 1.00 88.56 92 THR A N 1
ATOM 724 C CA . THR A 1 92 ? -6.648 5.499 19.840 1.00 88.56 92 THR A CA 1
ATOM 725 C C . THR A 1 92 ? -6.731 4.951 21.264 1.00 88.56 92 THR A C 1
ATOM 727 O O . THR A 1 92 ? -5.731 4.543 21.845 1.00 88.56 92 THR A O 1
ATOM 730 N N .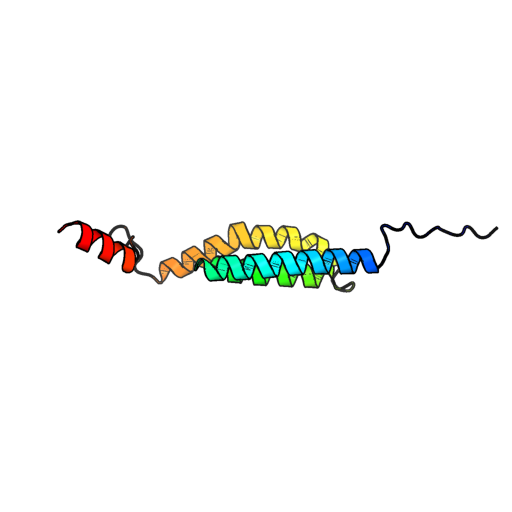 ASN A 1 93 ? -7.936 4.879 21.833 1.00 90.88 93 ASN A N 1
ATOM 731 C CA . ASN A 1 93 ? -8.173 4.225 23.127 1.00 90.88 93 ASN A CA 1
ATOM 732 C C . ASN A 1 93 ? -8.343 2.699 22.973 1.00 90.88 93 ASN A C 1
ATOM 734 O O . ASN A 1 93 ? -9.202 2.099 23.617 1.00 90.88 93 ASN A O 1
ATOM 738 N N . TYR A 1 94 ? -7.582 2.067 22.078 1.00 88.94 94 TYR A N 1
ATOM 739 C CA . TYR A 1 94 ? -7.643 0.621 21.881 1.00 88.94 94 TYR A CA 1
ATOM 740 C C . TYR A 1 94 ? -7.002 -0.086 23.081 1.00 88.94 94 TYR A C 1
ATOM 742 O O . TYR A 1 94 ? -5.803 0.029 23.336 1.00 88.94 94 TYR A O 1
ATOM 750 N N . SER A 1 95 ? -7.824 -0.791 23.853 1.00 89.44 95 SER A N 1
ATOM 751 C CA . SER A 1 95 ? -7.436 -1.485 25.086 1.00 89.44 95 SER A CA 1
ATOM 752 C C . SER A 1 95 ? -8.328 -2.707 25.301 1.00 89.44 95 SER A C 1
ATOM 754 O O . SER A 1 95 ? -9.309 -2.887 24.581 1.00 89.44 95 SER A O 1
ATOM 756 N N . SER A 1 96 ? -8.042 -3.531 26.314 1.00 85.56 96 SER A N 1
ATOM 757 C CA . SER A 1 96 ? -8.900 -4.673 26.676 1.00 85.56 96 SER A CA 1
ATOM 758 C C . SER A 1 96 ? -10.347 -4.268 26.995 1.00 85.56 96 SER A C 1
ATOM 760 O O . SER A 1 96 ? -11.257 -5.070 26.810 1.00 85.56 96 SER A O 1
ATOM 762 N N . THR A 1 97 ? -10.574 -3.025 27.432 1.00 85.12 97 THR A N 1
ATOM 763 C CA . THR A 1 97 ? -11.915 -2.470 27.677 1.00 85.12 97 THR A CA 1
ATOM 764 C C . THR A 1 97 ? -12.607 -2.022 26.385 1.00 85.12 97 THR A C 1
ATOM 766 O O . THR A 1 97 ? -13.820 -2.150 26.263 1.00 85.12 97 THR A O 1
ATOM 769 N N . ASN A 1 98 ? -11.847 -1.525 25.404 1.00 86.75 98 ASN A N 1
ATOM 770 C CA . ASN A 1 98 ? -12.345 -0.926 24.159 1.00 86.75 98 ASN A CA 1
ATOM 771 C C . ASN A 1 98 ? -11.769 -1.659 22.939 1.00 86.75 98 ASN A C 1
ATOM 773 O O . ASN A 1 98 ? -11.048 -1.084 22.123 1.00 86.75 98 ASN A O 1
ATOM 777 N N . GLN A 1 99 ? -12.045 -2.958 22.859 1.00 87.94 99 GLN A N 1
ATOM 778 C CA . GLN A 1 99 ? -11.502 -3.822 21.811 1.00 87.94 99 GLN A CA 1
ATOM 779 C C . GLN A 1 99 ? -12.436 -3.944 20.597 1.00 87.94 99 GLN A C 1
ATOM 781 O O . GLN A 1 99 ? -11.986 -4.233 19.490 1.00 87.94 99 GLN A O 1
ATOM 786 N N . LEU A 1 100 ? -13.740 -3.746 20.805 1.00 88.00 100 LEU A N 1
ATOM 787 C CA . LEU A 1 100 ? -14.754 -3.849 19.760 1.00 88.00 100 LEU A CA 1
ATOM 788 C C . LEU A 1 100 ? -14.913 -2.515 19.030 1.00 88.00 100 LEU A C 1
ATOM 790 O O . LEU A 1 100 ? -14.832 -1.449 19.641 1.00 88.00 100 LEU A O 1
ATOM 794 N N . THR A 1 101 ? -15.207 -2.582 17.731 1.00 88.12 101 THR A N 1
ATOM 795 C CA . THR A 1 101 ? -15.734 -1.420 17.011 1.00 88.12 101 THR A CA 1
ATOM 796 C C . THR A 1 101 ? -17.118 -1.064 17.550 1.00 88.12 101 THR A C 1
ATOM 798 O O . THR A 1 101 ? -17.792 -1.889 18.177 1.00 88.12 101 THR A O 1
ATOM 801 N N . PHE A 1 102 ? -17.554 0.170 17.311 1.00 89.12 102 PHE A N 1
ATOM 802 C CA . PHE A 1 102 ? -18.840 0.662 17.800 1.00 89.12 102 PHE A CA 1
ATOM 803 C C . PHE A 1 102 ? -20.011 -0.208 17.319 1.00 89.12 102 PHE A C 1
ATOM 805 O O . PHE A 1 102 ? -20.855 -0.607 18.121 1.00 89.12 102 PHE A O 1
ATOM 812 N N . GLU A 1 103 ? -20.010 -0.578 16.038 1.00 87.69 103 GLU A N 1
ATOM 813 C CA . GLU A 1 103 ? -21.043 -1.410 15.417 1.00 87.69 103 GLU A CA 1
ATOM 814 C C . GLU A 1 103 ? -21.135 -2.772 16.109 1.00 87.69 103 GLU A C 1
ATOM 816 O O . GLU A 1 103 ? -22.226 -3.248 16.425 1.00 87.69 103 GLU A O 1
ATOM 821 N N . ARG A 1 104 ? -19.981 -3.378 16.418 1.00 86.38 104 ARG A N 1
ATOM 822 C CA . ARG A 1 104 ? -19.934 -4.688 17.067 1.00 86.38 104 ARG A CA 1
ATOM 823 C C . ARG A 1 104 ? -20.336 -4.617 18.537 1.00 86.38 104 ARG A C 1
ATOM 825 O O . ARG A 1 104 ? -20.982 -5.536 19.034 1.00 86.38 104 ARG A O 1
ATOM 832 N N . ALA A 1 105 ? -19.978 -3.539 19.231 1.00 90.50 105 ALA A N 1
ATOM 833 C CA . ALA A 1 105 ? -20.426 -3.309 20.600 1.00 90.50 105 ALA A CA 1
ATOM 834 C C . ALA A 1 105 ? -21.955 -3.147 20.665 1.00 90.50 105 ALA A C 1
ATOM 836 O O . ALA A 1 105 ? -22.590 -3.747 21.531 1.00 90.50 105 ALA A O 1
ATOM 837 N N . GLN A 1 106 ? -22.552 -2.401 19.729 1.00 91.75 106 GLN A N 1
ATOM 838 C CA . GLN A 1 106 ? -24.004 -2.232 19.637 1.00 91.75 106 GLN A CA 1
ATOM 839 C C . GLN A 1 106 ? -24.720 -3.561 19.360 1.00 91.75 106 GLN A C 1
ATOM 841 O O . GLN A 1 106 ? -25.691 -3.878 20.044 1.00 91.75 106 GLN A O 1
ATOM 846 N N . GLU A 1 107 ? -24.234 -4.349 18.400 1.00 92.62 107 GLU A N 1
ATOM 847 C CA . GLU A 1 107 ? -24.811 -5.656 18.063 1.00 92.62 107 GLU A CA 1
ATOM 848 C C . GLU A 1 107 ? -24.810 -6.606 19.269 1.00 92.62 107 GLU A C 1
ATOM 850 O O . GLU A 1 107 ? -25.846 -7.166 19.612 1.00 92.62 107 GLU A O 1
ATOM 855 N N . VAL A 1 108 ? -23.680 -6.720 19.977 1.00 91.88 108 VAL A N 1
ATOM 856 C CA . VAL A 1 108 ? -23.562 -7.580 21.170 1.00 91.88 108 VAL A CA 1
ATOM 857 C C . VAL A 1 108 ? -24.498 -7.136 22.297 1.00 91.88 108 VAL A C 1
ATOM 859 O O . VAL A 1 108 ? -24.964 -7.970 23.068 1.00 91.88 108 VAL A O 1
ATOM 862 N N . LEU A 1 109 ? -24.759 -5.835 22.437 1.00 92.50 109 LEU A N 1
ATOM 863 C CA . LEU A 1 109 ? -25.672 -5.325 23.461 1.00 92.50 109 LEU A CA 1
ATOM 864 C C . LEU A 1 109 ? -27.144 -5.566 23.103 1.00 92.50 109 LEU A C 1
ATOM 866 O O . LEU A 1 109 ? -27.930 -5.840 24.005 1.00 92.50 109 LEU A O 1
ATOM 870 N N . LEU A 1 110 ? -27.502 -5.493 21.818 1.00 93.25 110 LEU A N 1
ATOM 871 C CA . LEU A 1 110 ? -28.853 -5.787 21.327 1.00 93.25 110 LEU A CA 1
ATOM 872 C C . LEU A 1 110 ? -29.167 -7.290 21.325 1.00 93.25 110 LEU A C 1
ATOM 874 O O . LEU A 1 110 ? -30.309 -7.662 21.546 1.00 93.25 110 LEU A O 1
ATOM 878 N N . ASP A 1 111 ? -28.165 -8.149 21.131 1.00 93.69 111 ASP A N 1
ATOM 879 C CA . ASP A 1 111 ? -28.319 -9.614 21.178 1.00 93.69 111 ASP A CA 1
ATOM 880 C C . ASP A 1 111 ? -28.503 -10.156 22.613 1.00 93.69 111 ASP A C 1
ATOM 882 O O . ASP A 1 111 ? -28.870 -11.308 22.825 1.00 93.69 111 ASP A O 1
ATOM 886 N N . ARG A 1 112 ? -28.239 -9.329 23.635 1.00 85.94 112 ARG A N 1
ATOM 887 C CA . ARG A 1 112 ? -28.393 -9.701 25.053 1.00 85.94 112 ARG A CA 1
ATOM 888 C C . ARG A 1 112 ? -29.814 -9.525 25.603 1.00 85.94 112 ARG A C 1
ATOM 890 O O . ARG A 1 112 ? -30.025 -9.878 26.765 1.00 85.94 112 ARG A O 1
ATOM 897 N N . SER A 1 113 ? -30.744 -8.966 24.826 1.00 64.44 113 SER A N 1
ATOM 898 C CA . SER A 1 113 ? -32.165 -8.801 25.186 1.00 64.44 113 SER A CA 1
ATOM 899 C C . SER A 1 113 ? -33.043 -9.823 24.486 1.00 64.44 113 SER A C 1
ATOM 901 O O . SER A 1 113 ? -33.914 -10.400 25.172 1.00 64.44 113 SER A O 1
#

pLDDT: mean 86.63, std 11.45, range [39.09, 95.75]

Organism: Shigella dysenteriae (NCBI:txid622)

Sequence (113 aa):
MGVIKKKHWWQSDALKWSVLGLLGLLVGYLVVLMYAQGEYLFAITTLILSSAGLYIFANRKAYAWRYVYPGMAGMGLFVLFPLVCTIAIAFTNYSSTNQLTFERAQEVLLDRS

InterPro domains:
  IPR035277 MalF, N-terminal [G3DSA:1.20.58.370] (1-95)
  IPR048464 MalF, N-terminal region, transmembrane helices [PF20872] (14-61)

Radius of gyration: 22.42 Å; chains: 1; bounding box: 60×21×72 Å

Secondary structure (DSSP, 8-state):
--------GGG-HHHHHHHHHHHHHHHHHHHHHHHHTT-HHHHHHHHHHHHHHHHHHH-STTTTHHHHHHHHHHHIIIIIHHHHHHHHHHTTT-SSSS-S-HHHHHHHHHTT-